Protein AF-A0A392T1X2-F1 (afdb_monomer_lite)

Foldseek 3Di:
DVVVVVVVVVVVVCVVVVPDPDPPDDPDQDWDWDDQPNDIDTAGDDPPDPDDDDDPVVCVVVVAPQADPPQWDWDQDPVRDIDIDSHDGDRDD

Organism: NCBI:txid97028

Structure (mmCIF, N/CA/C/O backbone):
data_AF-A0A392T1X2-F1
#
_entry.id   AF-A0A392T1X2-F1
#
loop_
_atom_site.group_PDB
_atom_site.id
_atom_site.type_symbol
_atom_site.label_atom_id
_atom_site.label_alt_id
_atom_site.label_comp_id
_atom_site.label_asym_id
_atom_site.label_entity_id
_atom_site.label_seq_id
_atom_site.pdbx_PDB_ins_code
_atom_site.Cartn_x
_atom_site.Cartn_y
_atom_site.Cartn_z
_atom_site.occupancy
_atom_site.B_iso_or_equiv
_atom_site.auth_seq_id
_atom_site.auth_comp_id
_atom_site.auth_asym_id
_atom_site.auth_atom_id
_atom_site.pdbx_PDB_model_num
ATOM 1 N N . ALA A 1 1 ? -25.624 14.459 21.761 1.00 55.19 1 ALA A N 1
ATOM 2 C CA . ALA A 1 1 ? -26.382 14.328 23.029 1.00 55.19 1 ALA A CA 1
ATOM 3 C C . ALA A 1 1 ? -26.999 12.938 23.230 1.00 55.19 1 ALA A C 1
ATOM 5 O O . ALA A 1 1 ? -26.381 12.151 23.923 1.00 55.19 1 ALA A O 1
ATOM 6 N N . ARG A 1 2 ? -28.171 12.581 22.664 1.00 51.38 2 ARG A N 1
ATOM 7 C CA . ARG A 1 2 ? -28.788 11.254 22.928 1.00 51.38 2 ARG A CA 1
ATOM 8 C C . ARG A 1 2 ? -27.960 10.073 22.395 1.00 51.38 2 ARG A C 1
ATOM 10 O O . ARG A 1 2 ? -27.757 9.126 23.139 1.00 51.38 2 ARG A O 1
ATOM 17 N N . GLU A 1 3 ? -27.438 10.155 21.170 1.00 51.59 3 GLU A N 1
ATOM 18 C CA . GLU A 1 3 ? -26.585 9.098 20.592 1.00 51.59 3 GLU A CA 1
ATOM 19 C C . GLU A 1 3 ? -25.228 8.965 21.298 1.00 51.59 3 GLU A C 1
ATOM 21 O O . GLU A 1 3 ? -24.849 7.859 21.660 1.00 51.59 3 GLU A O 1
ATOM 26 N N . GLU A 1 4 ? -24.530 10.072 21.584 1.00 49.75 4 GLU A N 1
ATOM 27 C CA . GLU A 1 4 ? -23.276 10.050 22.369 1.00 49.75 4 GLU A CA 1
ATOM 28 C C . GLU A 1 4 ? -23.457 9.407 23.747 1.00 49.75 4 GLU A C 1
ATOM 30 O O . GLU A 1 4 ? -22.609 8.635 24.191 1.00 49.75 4 GLU A O 1
ATOM 35 N N . VAL A 1 5 ? -24.574 9.702 24.420 1.00 57.34 5 VAL A N 1
ATOM 36 C CA . VAL A 1 5 ? -24.897 9.116 25.726 1.00 57.34 5 VAL A CA 1
ATOM 37 C C . VAL A 1 5 ? -25.168 7.611 25.601 1.00 57.34 5 VAL A C 1
ATOM 39 O O . VAL A 1 5 ? -24.756 6.851 26.475 1.00 57.34 5 VAL A O 1
ATOM 42 N N . CYS A 1 6 ? -25.798 7.160 24.510 1.00 63.12 6 CYS A N 1
ATOM 43 C CA . CYS A 1 6 ? -26.008 5.736 24.240 1.00 63.12 6 CYS A CA 1
ATOM 44 C C . CYS A 1 6 ? -24.691 4.991 23.970 1.00 63.12 6 CYS A C 1
ATOM 46 O O . CYS A 1 6 ? -24.461 3.955 24.592 1.00 63.12 6 CYS A O 1
ATOM 48 N N . LEU A 1 7 ? -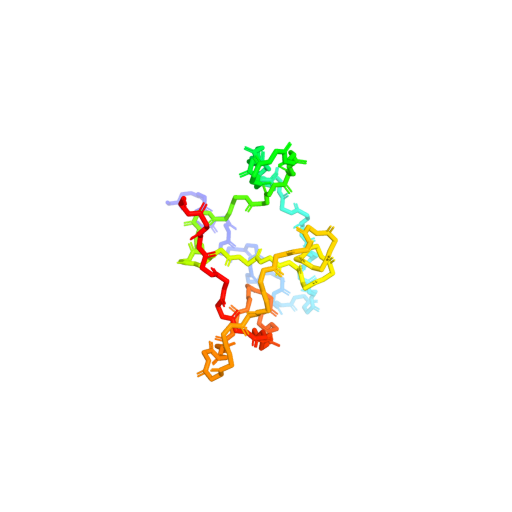23.803 5.532 23.124 1.00 63.75 7 LEU A N 1
ATOM 49 C CA . LEU A 1 7 ? -22.496 4.915 22.849 1.00 63.75 7 LEU A CA 1
ATOM 50 C C . LEU A 1 7 ? -21.629 4.815 24.113 1.00 63.75 7 LEU A C 1
ATOM 52 O O . LEU A 1 7 ? -20.990 3.789 24.346 1.00 63.75 7 LEU A O 1
ATOM 56 N N . ALA A 1 8 ? -21.619 5.859 24.949 1.00 67.62 8 ALA A N 1
ATOM 57 C CA . ALA A 1 8 ? -20.856 5.856 26.196 1.00 67.62 8 ALA A CA 1
ATOM 58 C C . ALA A 1 8 ? -21.360 4.789 27.184 1.00 67.62 8 ALA A C 1
ATOM 60 O O . ALA A 1 8 ? -20.558 4.087 27.801 1.00 67.62 8 ALA A O 1
ATOM 61 N N . ALA A 1 9 ? -22.682 4.628 27.309 1.00 73.12 9 ALA A N 1
ATOM 62 C CA . ALA A 1 9 ? -23.282 3.620 28.182 1.00 73.12 9 ALA A CA 1
ATOM 63 C C . ALA A 1 9 ? -22.995 2.183 27.707 1.00 73.12 9 ALA A C 1
ATOM 65 O O . ALA A 1 9 ? -22.711 1.308 28.527 1.00 73.12 9 ALA A O 1
ATOM 66 N N . GLU A 1 10 ? -23.022 1.937 26.393 1.00 72.31 10 GLU A N 1
ATOM 67 C CA . GLU A 1 10 ? -22.658 0.635 25.822 1.00 72.31 10 GLU A CA 1
ATOM 68 C C . GLU A 1 10 ? -21.173 0.309 26.040 1.00 72.31 10 GLU A C 1
ATOM 70 O O . GLU A 1 10 ? -20.844 -0.814 26.421 1.00 72.31 10 GLU A O 1
ATOM 75 N N . PHE A 1 11 ? -20.279 1.291 25.883 1.00 70.56 11 PHE A N 1
ATOM 76 C CA . PHE A 1 11 ? -18.840 1.107 26.090 1.00 70.56 11 PHE A CA 1
ATOM 77 C C . PHE A 1 11 ? -18.487 0.747 27.544 1.00 70.56 11 PHE A C 1
ATOM 79 O O . PHE A 1 11 ? -17.690 -0.162 27.781 1.00 70.56 11 PHE A O 1
ATOM 86 N N . ILE A 1 12 ? -19.120 1.404 28.523 1.00 77.12 12 ILE A N 1
ATOM 87 C CA . ILE A 1 12 ? -18.924 1.114 29.956 1.00 77.12 12 ILE A CA 1
ATOM 88 C C . ILE A 1 12 ? -19.360 -0.319 30.289 1.00 77.12 12 ILE A C 1
ATOM 90 O O . ILE A 1 12 ? -18.628 -1.049 30.954 1.00 77.12 12 ILE A O 1
ATOM 94 N N . LYS A 1 13 ? -20.507 -0.760 29.762 1.00 75.25 13 LYS A N 1
ATOM 95 C CA . LYS A 1 13 ? -21.016 -2.119 29.988 1.00 75.25 13 LYS A CA 1
ATOM 96 C C . LYS A 1 13 ? -20.088 -3.198 29.415 1.00 75.25 13 LYS A C 1
ATOM 98 O O . LYS A 1 13 ? -19.864 -4.228 30.043 1.00 75.25 13 LYS A O 1
ATOM 103 N N . VAL A 1 14 ? -19.511 -2.954 28.238 1.00 71.12 14 VAL A N 1
ATOM 104 C CA . VAL A 1 14 ? -18.538 -3.852 27.592 1.00 71.12 14 VAL A CA 1
ATOM 105 C C . VAL A 1 14 ? -17.250 -3.982 28.423 1.00 71.12 14 VAL A C 1
ATOM 107 O O . VAL A 1 14 ? -16.734 -5.092 28.579 1.00 71.12 14 VAL A O 1
ATOM 110 N N . LEU A 1 15 ? -16.767 -2.878 29.012 1.00 70.38 15 LEU A N 1
ATOM 111 C CA . LEU A 1 15 ? -15.606 -2.871 29.915 1.00 70.38 15 LEU A CA 1
ATOM 112 C C . LEU A 1 15 ? -15.857 -3.674 31.199 1.00 70.38 15 LEU A C 1
ATOM 114 O O . LEU A 1 15 ? -14.988 -4.439 31.622 1.00 70.38 15 LEU A O 1
ATOM 118 N N . GLU A 1 16 ? -17.038 -3.528 31.802 1.00 75.25 16 GLU A N 1
ATOM 119 C CA . GLU A 1 16 ? -17.425 -4.257 33.018 1.00 75.25 16 GLU A CA 1
ATOM 120 C C . GLU A 1 16 ? -17.608 -5.760 32.762 1.00 75.25 16 GLU A C 1
ATOM 122 O O . GLU A 1 16 ? -17.183 -6.589 33.567 1.00 75.25 16 GLU A O 1
ATOM 127 N N . GLU A 1 17 ? -18.183 -6.131 31.614 1.00 78.12 17 GLU A N 1
ATOM 128 C CA . GLU A 1 17 ? -18.444 -7.528 31.255 1.00 78.12 17 GLU A CA 1
ATOM 129 C C . GLU A 1 17 ? -17.194 -8.279 30.749 1.00 78.12 17 GLU A C 1
ATOM 131 O O . GLU A 1 17 ? -17.282 -9.475 30.461 1.00 78.12 17 GLU A O 1
ATOM 136 N N . LYS A 1 18 ? -16.027 -7.613 30.631 1.00 64.88 18 LYS A N 1
ATOM 137 C CA . LYS A 1 18 ? -14.789 -8.144 30.005 1.00 64.88 18 LYS A CA 1
ATOM 138 C C . LYS A 1 18 ? -15.030 -8.799 28.642 1.00 64.88 18 LYS A C 1
ATOM 140 O O . LYS A 1 18 ? -14.267 -9.662 28.203 1.00 64.88 18 LYS A O 1
ATOM 145 N N . ARG A 1 19 ? -16.104 -8.408 27.966 1.00 63.75 19 ARG A N 1
ATOM 146 C CA . ARG A 1 19 ? -16.396 -8.857 26.615 1.00 63.75 19 ARG A CA 1
ATOM 147 C C . ARG A 1 19 ? -15.599 -7.951 25.701 1.00 63.75 19 ARG A C 1
ATOM 149 O O . ARG A 1 19 ? -15.758 -6.740 25.737 1.00 63.75 19 ARG A O 1
ATOM 156 N N . THR A 1 20 ? -14.714 -8.509 24.891 1.00 63.25 20 THR A N 1
ATOM 157 C CA . THR A 1 20 ? -14.202 -7.762 23.742 1.00 63.25 20 THR A CA 1
ATOM 158 C C . THR A 1 20 ? -15.397 -7.427 22.850 1.00 63.25 20 THR A C 1
ATOM 160 O O . THR A 1 20 ? -16.124 -8.359 22.489 1.00 63.25 20 THR A O 1
ATOM 163 N N . PRO A 1 21 ? -15.644 -6.149 22.509 1.00 64.69 21 PRO A N 1
ATOM 164 C CA . PRO A 1 21 ? -16.685 -5.827 21.549 1.00 64.69 21 PRO A CA 1
ATOM 165 C C . PRO A 1 21 ? -16.353 -6.563 20.250 1.00 64.69 21 PRO A C 1
ATOM 167 O O . PRO A 1 21 ? -15.237 -6.458 19.737 1.00 64.69 21 PRO A O 1
ATOM 170 N N . GLU A 1 22 ? -17.294 -7.368 19.757 1.00 62.16 22 GLU A N 1
ATOM 171 C CA . GLU A 1 22 ? -17.149 -8.030 18.464 1.00 62.16 22 GLU A CA 1
ATOM 172 C C . GLU A 1 22 ? -16.906 -6.943 17.416 1.00 62.16 22 GLU A C 1
ATOM 174 O O . GLU A 1 22 ? -17.706 -6.011 17.288 1.00 62.16 22 GLU A O 1
ATOM 179 N N . LYS A 1 23 ? -15.778 -7.030 16.698 1.00 56.50 23 LYS A N 1
ATOM 180 C CA . LYS A 1 23 ? -15.454 -6.098 15.617 1.00 56.50 23 LYS A CA 1
ATOM 181 C C . LYS A 1 23 ? -16.536 -6.254 14.555 1.00 56.50 23 LYS A C 1
ATOM 183 O O . LYS A 1 23 ? -16.487 -7.180 13.746 1.00 56.50 23 LYS A O 1
ATOM 188 N N . LYS A 1 24 ? -17.547 -5.382 14.588 1.00 60.25 24 LYS A N 1
ATOM 189 C CA . LYS A 1 24 ? -18.559 -5.337 13.538 1.00 60.25 24 LYS A CA 1
ATOM 190 C C . LYS A 1 24 ? -17.835 -5.039 12.236 1.00 60.25 24 LYS A C 1
ATOM 192 O O . LYS A 1 24 ? -16.993 -4.145 12.178 1.00 60.25 24 LYS A O 1
ATOM 197 N N . GLN A 1 25 ? -18.121 -5.850 11.225 1.00 52.62 25 GLN A N 1
ATOM 198 C CA . GLN A 1 25 ? -17.620 -5.633 9.880 1.00 52.62 25 GLN A CA 1
ATOM 199 C C . GLN A 1 25 ? -18.019 -4.214 9.470 1.00 52.62 25 GLN A C 1
ATOM 201 O O . GLN A 1 25 ? -19.183 -3.849 9.641 1.00 52.62 25 GLN A O 1
ATOM 206 N N . ASP A 1 26 ? -17.051 -3.410 9.031 1.00 59.12 26 ASP A N 1
ATOM 207 C CA . ASP A 1 26 ? -17.303 -2.015 8.684 1.00 59.12 26 ASP A CA 1
ATOM 208 C C . ASP A 1 26 ? -18.412 -1.968 7.615 1.00 59.12 26 ASP A C 1
ATOM 210 O O . ASP A 1 26 ? -18.234 -2.547 6.535 1.00 59.12 26 ASP A O 1
ATOM 214 N N . PRO A 1 27 ? -19.584 -1.370 7.904 1.00 54.50 27 PRO A N 1
ATOM 215 C CA . PRO A 1 27 ? -20.711 -1.378 6.978 1.00 54.50 27 PRO A CA 1
ATOM 216 C C . PRO A 1 27 ? -20.425 -0.591 5.690 1.00 54.50 27 PRO A C 1
ATOM 218 O O . PRO A 1 27 ? -21.206 -0.684 4.744 1.00 54.50 27 PRO A O 1
ATOM 221 N N . GLY A 1 28 ? -19.323 0.167 5.636 1.00 58.34 28 GLY A N 1
ATOM 222 C CA . GLY A 1 28 ? -18.999 1.084 4.551 1.00 58.34 28 GLY A CA 1
ATOM 223 C C . GLY A 1 28 ? -17.587 0.925 4.002 1.00 58.34 28 GLY A C 1
ATOM 224 O O . GLY A 1 28 ? -16.905 1.927 3.815 1.00 58.34 28 GLY A O 1
ATOM 225 N N . SER A 1 29 ? -17.147 -0.297 3.682 1.00 71.75 29 SER A N 1
ATOM 226 C CA . SER A 1 29 ? -16.008 -0.486 2.769 1.00 71.75 29 SER A CA 1
ATOM 227 C C . SER A 1 29 ? -16.355 0.131 1.402 1.00 71.75 29 SER A C 1
ATOM 229 O O . SER A 1 29 ? -16.885 -0.541 0.511 1.00 71.75 29 SER A O 1
ATOM 231 N N . LEU A 1 30 ? -16.088 1.425 1.233 1.00 83.38 30 LEU A N 1
ATOM 232 C CA . LEU A 1 30 ? -16.297 2.123 -0.024 1.00 83.38 30 LEU A CA 1
ATOM 233 C C . LEU A 1 30 ? -15.197 1.692 -0.988 1.00 83.38 30 LEU A C 1
ATOM 235 O O . LEU A 1 30 ? -14.036 2.046 -0.814 1.00 83.38 30 LEU A O 1
ATOM 239 N N . THR A 1 31 ? -15.550 0.926 -2.015 1.00 89.81 31 THR A N 1
ATOM 240 C CA . THR A 1 31 ? -14.612 0.621 -3.096 1.00 89.81 31 THR A CA 1
ATOM 241 C C . THR A 1 31 ? -14.832 1.571 -4.258 1.00 89.81 31 THR A C 1
ATOM 243 O O . THR A 1 31 ? -15.943 1.643 -4.785 1.00 89.81 31 THR A O 1
ATOM 246 N N . ILE A 1 32 ? -13.773 2.233 -4.704 1.00 90.06 32 ILE A N 1
ATOM 247 C CA . ILE A 1 32 ? -13.761 2.997 -5.949 1.00 90.06 32 ILE A CA 1
ATOM 248 C C . ILE A 1 32 ? -13.088 2.181 -7.052 1.00 90.06 32 ILE A C 1
ATOM 250 O O . ILE A 1 32 ? -12.251 1.316 -6.794 1.00 90.06 32 ILE A O 1
ATOM 254 N N . THR A 1 33 ? -13.486 2.434 -8.295 1.00 92.31 33 THR A N 1
ATOM 255 C CA . THR A 1 33 ? -12.802 1.864 -9.459 1.00 92.31 33 THR A CA 1
ATOM 256 C C . THR A 1 33 ? -11.668 2.801 -9.848 1.00 92.31 33 THR A C 1
ATOM 258 O O . THR A 1 33 ? -11.916 3.976 -10.105 1.00 92.31 33 THR A O 1
ATOM 261 N N . CYS A 1 34 ? -10.444 2.283 -9.890 1.00 89.50 34 CYS A N 1
ATOM 262 C CA . CYS A 1 34 ? -9.249 3.019 -10.282 1.00 89.50 34 CYS A CA 1
ATOM 263 C C . CYS A 1 34 ? -8.667 2.428 -11.564 1.00 89.50 34 CYS A C 1
ATOM 265 O O . CYS A 1 34 ? -8.745 1.220 -11.796 1.00 89.50 34 CYS A O 1
ATOM 267 N N . TYR A 1 35 ? -8.048 3.288 -12.363 1.00 87.00 35 TYR A N 1
ATOM 268 C CA . TYR A 1 35 ? -7.306 2.905 -13.555 1.00 87.00 35 TYR A CA 1
ATOM 269 C C . TYR A 1 35 ? -5.819 3.078 -13.260 1.00 87.00 35 TYR A C 1
ATOM 271 O O . TYR A 1 35 ? -5.405 4.138 -12.799 1.00 87.00 35 TYR A O 1
ATOM 279 N N . ILE A 1 36 ? -5.034 2.025 -13.479 1.00 82.50 36 ILE A N 1
ATOM 280 C CA . ILE A 1 36 ? -3.575 2.040 -13.354 1.00 82.50 36 ILE A CA 1
ATOM 281 C C . ILE A 1 36 ? -3.029 1.664 -14.726 1.00 82.50 36 ILE A C 1
ATOM 283 O O . ILE A 1 36 ? -3.067 0.495 -15.119 1.00 82.50 36 ILE A O 1
ATOM 287 N N . GLY A 1 37 ? -2.606 2.672 -15.489 1.00 80.38 37 GLY A N 1
ATOM 288 C CA . GLY A 1 37 ? -2.417 2.522 -16.930 1.00 80.38 37 GLY A CA 1
ATOM 289 C C . GLY A 1 37 ? -3.718 2.053 -17.590 1.00 80.38 37 GLY A C 1
ATOM 290 O O . GLY A 1 37 ? -4.764 2.680 -17.435 1.00 80.38 37 GLY A O 1
ATOM 291 N N . GLU A 1 38 ? -3.667 0.915 -18.280 1.00 82.88 38 GLU A N 1
ATOM 292 C CA . GLU A 1 38 ? -4.827 0.309 -18.952 1.00 82.88 38 GLU A CA 1
ATOM 293 C C . GLU A 1 38 ? -5.607 -0.681 -18.068 1.00 82.88 38 GLU A C 1
ATOM 295 O O . GLU A 1 38 ? -6.615 -1.242 -18.499 1.00 82.88 38 GLU A O 1
ATOM 300 N N . VAL A 1 39 ? -5.161 -0.924 -16.829 1.00 83.69 39 VAL A N 1
ATOM 301 C CA . VAL A 1 39 ? -5.772 -1.934 -15.959 1.00 83.69 39 VAL A CA 1
ATOM 302 C C . VAL A 1 39 ? -6.771 -1.319 -14.989 1.00 83.69 39 VAL A C 1
ATOM 304 O O . VAL A 1 39 ? -6.492 -0.331 -14.313 1.00 83.69 39 VAL A O 1
ATOM 307 N N . VAL A 1 40 ? -7.933 -1.962 -14.879 1.00 89.31 40 VAL A N 1
ATOM 308 C CA . VAL A 1 40 ? -8.996 -1.593 -13.943 1.00 89.31 40 VAL A CA 1
ATOM 309 C C . VAL A 1 40 ? -8.834 -2.362 -12.637 1.00 89.31 40 VAL A C 1
ATOM 311 O O . VAL A 1 40 ? -8.830 -3.594 -12.629 1.00 89.31 40 VAL A O 1
ATOM 314 N N . VAL A 1 41 ? -8.762 -1.645 -11.517 1.00 89.81 41 VAL A N 1
ATOM 315 C CA . VAL A 1 41 ? -8.719 -2.226 -10.170 1.00 89.81 41 VAL A CA 1
ATOM 316 C C . VAL A 1 41 ? -9.802 -1.638 -9.278 1.00 89.81 41 VAL A C 1
ATOM 318 O O . VAL A 1 41 ? -10.233 -0.502 -9.457 1.00 89.81 41 VAL A O 1
ATOM 321 N N . LYS A 1 42 ? -10.237 -2.407 -8.280 1.00 90.75 42 LYS A N 1
ATOM 322 C CA . LYS A 1 42 ? -11.057 -1.885 -7.183 1.00 90.75 42 LYS A CA 1
ATOM 323 C C . LYS A 1 42 ? -10.138 -1.514 -6.027 1.00 90.75 42 LYS A C 1
ATOM 325 O O . LYS A 1 42 ? -9.406 -2.374 -5.543 1.00 90.75 42 LYS A O 1
ATOM 330 N N . ALA A 1 43 ? -10.188 -0.263 -5.592 1.00 89.94 43 ALA A N 1
ATOM 331 C CA . ALA A 1 43 ? -9.425 0.238 -4.457 1.00 89.94 43 ALA A CA 1
ATOM 332 C C . ALA A 1 43 ? -10.363 0.574 -3.297 1.00 89.94 43 ALA A C 1
ATOM 334 O O . ALA A 1 43 ? -11.469 1.067 -3.516 1.00 89.94 43 ALA A O 1
ATOM 335 N N . LEU A 1 44 ? -9.919 0.316 -2.068 1.00 90.75 44 LEU A N 1
ATOM 336 C CA . LEU A 1 44 ? -10.612 0.778 -0.869 1.00 90.75 44 LEU A CA 1
ATOM 337 C C . LEU A 1 44 ? -10.377 2.284 -0.714 1.00 90.75 44 LEU A C 1
ATOM 339 O O . LEU A 1 44 ? -9.236 2.738 -0.719 1.00 90.75 44 LEU A O 1
ATOM 343 N N . CYS A 1 45 ? -11.459 3.047 -0.608 1.00 88.25 45 CYS A N 1
ATOM 344 C CA . CYS A 1 45 ? -11.439 4.477 -0.352 1.00 88.25 45 CYS A CA 1
ATOM 345 C C . CYS A 1 45 ? -11.556 4.700 1.155 1.00 88.25 45 CYS A C 1
ATOM 347 O O . CYS A 1 45 ? -12.642 4.599 1.726 1.00 88.25 45 CYS A O 1
ATOM 349 N N . ASP A 1 46 ? -10.421 4.983 1.784 1.00 87.38 46 ASP A N 1
ATOM 350 C CA . ASP A 1 46 ? -10.354 5.394 3.180 1.00 87.38 46 ASP A CA 1
ATOM 351 C C . ASP A 1 46 ? -10.178 6.915 3.249 1.00 87.38 46 ASP A C 1
ATOM 353 O O . ASP A 1 46 ? -9.092 7.438 3.003 1.00 87.38 46 ASP A O 1
ATOM 357 N N . ILE A 1 47 ? -11.261 7.628 3.573 1.00 84.62 47 ILE A N 1
ATOM 358 C CA . ILE A 1 47 ? -11.274 9.098 3.689 1.00 84.62 47 ILE A CA 1
ATOM 359 C C . ILE A 1 47 ? -10.412 9.567 4.879 1.00 84.62 47 ILE A C 1
ATOM 361 O O . ILE A 1 47 ? -9.973 10.715 4.908 1.00 84.62 47 ILE A O 1
ATOM 365 N N . GLY A 1 48 ? -10.154 8.691 5.857 1.00 84.81 48 GLY A N 1
ATOM 366 C CA . GLY A 1 48 ? -9.290 8.970 7.002 1.00 84.81 48 GLY A CA 1
ATOM 367 C C . GLY A 1 48 ? -7.803 8.736 6.732 1.00 84.81 48 GLY A C 1
ATOM 368 O O . GLY A 1 48 ? -6.973 9.149 7.544 1.00 84.81 48 GLY A O 1
ATOM 369 N N . SER A 1 49 ? -7.448 8.103 5.609 1.00 84.88 49 SER A N 1
ATOM 370 C CA . SER A 1 49 ? -6.053 7.860 5.248 1.00 84.88 49 SER A CA 1
ATOM 371 C C . SER A 1 49 ? -5.454 9.054 4.508 1.00 84.88 49 SER A C 1
ATOM 373 O O . SER A 1 49 ? -6.028 9.586 3.560 1.00 84.88 49 SER A O 1
ATOM 375 N N . SER A 1 50 ? -4.244 9.448 4.901 1.00 86.06 50 SER A N 1
ATOM 376 C CA . SER A 1 50 ? -3.445 10.451 4.187 1.00 86.06 50 SER A CA 1
ATOM 377 C C . SER A 1 50 ? -2.579 9.857 3.071 1.00 86.06 50 SER A C 1
ATOM 379 O O . SER A 1 50 ? -1.937 10.604 2.332 1.00 86.06 50 SER A O 1
ATOM 381 N N . VAL A 1 51 ? -2.532 8.525 2.948 1.00 87.44 51 VAL A N 1
ATOM 382 C CA . VAL A 1 51 ? -1.675 7.808 1.996 1.00 87.44 51 VAL A CA 1
ATOM 383 C C . VAL A 1 51 ? -2.448 6.733 1.234 1.00 87.44 51 VAL A C 1
ATOM 385 O O . VAL A 1 51 ? -3.323 6.061 1.780 1.00 87.44 51 VAL A O 1
ATOM 388 N N . ASN A 1 52 ? -2.074 6.524 -0.028 1.00 88.62 52 ASN A N 1
ATOM 389 C CA . ASN A 1 52 ? -2.545 5.398 -0.829 1.00 88.62 52 ASN A CA 1
ATOM 390 C C . ASN A 1 52 ? -1.563 4.230 -0.690 1.00 88.62 52 ASN A C 1
ATOM 392 O O . ASN A 1 52 ? -0.352 4.420 -0.803 1.00 88.62 52 ASN A O 1
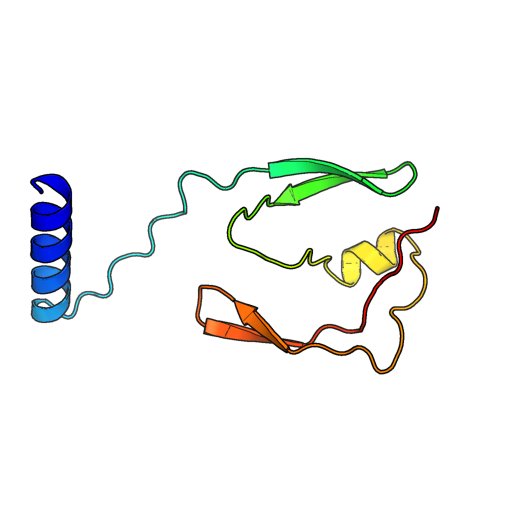ATOM 396 N N . VAL A 1 53 ? -2.073 3.018 -0.472 1.00 89.56 53 VAL A N 1
ATOM 397 C CA . VAL A 1 53 ? -1.252 1.808 -0.329 1.00 89.56 53 VAL A CA 1
ATOM 398 C C . VAL A 1 53 ? -1.605 0.818 -1.433 1.00 89.56 53 VAL A C 1
ATOM 400 O O . VAL A 1 53 ? -2.776 0.520 -1.661 1.00 89.56 53 VAL A O 1
ATOM 403 N N . MET A 1 54 ? -0.585 0.275 -2.101 1.00 89.56 54 MET A N 1
ATOM 404 C CA . MET A 1 54 ? -0.731 -0.796 -3.086 1.00 89.56 54 MET A CA 1
ATOM 405 C C . MET A 1 54 ? -0.029 -2.067 -2.590 1.00 89.56 54 MET A C 1
ATOM 407 O O . MET A 1 54 ? 1.139 -2.004 -2.200 1.00 89.56 54 MET A O 1
ATOM 411 N N . PRO A 1 55 ? -0.680 -3.243 -2.643 1.00 89.81 55 PRO A N 1
ATOM 412 C CA . PRO A 1 55 ? -0.007 -4.503 -2.367 1.00 89.81 55 PRO A CA 1
ATOM 413 C C . PRO A 1 55 ? 1.167 -4.735 -3.325 1.00 89.81 55 PRO A C 1
ATOM 415 O O . PRO A 1 55 ? 1.031 -4.598 -4.541 1.00 89.81 55 PRO A O 1
ATOM 418 N N . LEU A 1 56 ? 2.309 -5.178 -2.798 1.00 87.25 56 LEU A N 1
ATOM 419 C CA . LEU A 1 56 ? 3.500 -5.446 -3.612 1.00 87.25 56 LEU A CA 1
ATOM 420 C C . LEU A 1 56 ? 3.254 -6.508 -4.698 1.00 87.25 56 LEU A C 1
ATOM 422 O O . LEU A 1 56 ? 3.818 -6.427 -5.785 1.00 87.25 56 LEU A O 1
ATOM 426 N N . SER A 1 57 ? 2.421 -7.513 -4.417 1.00 87.38 57 SER A N 1
ATOM 427 C CA . SER A 1 57 ? 2.020 -8.524 -5.405 1.00 87.38 57 SER A CA 1
ATOM 428 C C . SER A 1 57 ? 1.293 -7.902 -6.597 1.00 87.38 57 SER A C 1
ATOM 430 O O . SER A 1 57 ? 1.531 -8.296 -7.738 1.00 87.38 57 SER A O 1
ATOM 432 N N . LEU A 1 58 ? 0.450 -6.903 -6.337 1.00 87.19 58 LEU A N 1
ATOM 433 C CA . LEU A 1 58 ? -0.290 -6.183 -7.360 1.00 87.19 58 LEU A CA 1
ATOM 434 C C . LEU A 1 58 ? 0.648 -5.295 -8.187 1.00 87.19 58 LEU A C 1
ATOM 436 O O . LEU A 1 58 ? 0.623 -5.371 -9.411 1.00 87.19 58 LEU A O 1
ATOM 440 N N . ALA A 1 59 ? 1.556 -4.565 -7.531 1.00 86.81 59 ALA A N 1
ATOM 441 C CA . ALA A 1 59 ? 2.582 -3.773 -8.214 1.00 86.81 59 ALA A CA 1
ATOM 442 C C . ALA A 1 59 ? 3.449 -4.629 -9.158 1.00 86.81 59 ALA A C 1
ATOM 444 O O . ALA A 1 59 ? 3.700 -4.241 -10.298 1.00 86.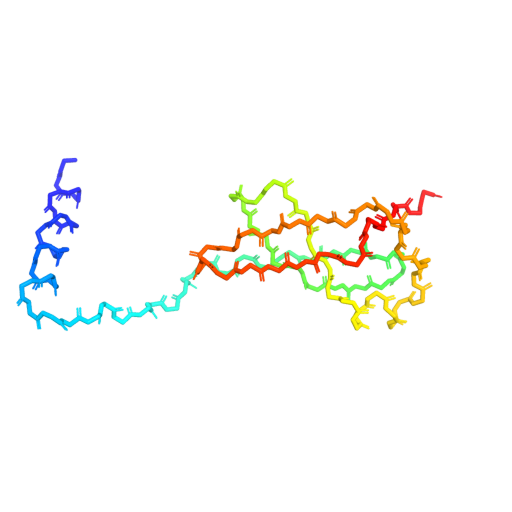81 59 ALA A O 1
ATOM 445 N N . LYS A 1 60 ? 3.843 -5.833 -8.713 1.00 85.44 60 LYS A N 1
ATOM 446 C CA . LYS A 1 60 ? 4.559 -6.814 -9.546 1.00 85.44 60 LYS A CA 1
ATOM 447 C C . LYS A 1 60 ? 3.716 -7.316 -10.716 1.00 85.44 60 LYS A C 1
ATOM 449 O O . LYS A 1 60 ? 4.239 -7.468 -11.810 1.00 85.44 60 LYS A O 1
ATOM 454 N N . THR A 1 61 ? 2.424 -7.563 -10.498 1.00 86.50 61 THR A N 1
ATOM 455 C CA . THR A 1 61 ? 1.504 -8.023 -11.555 1.00 86.50 61 THR A CA 1
ATOM 456 C C . THR A 1 61 ? 1.356 -6.979 -12.660 1.00 86.50 61 THR A C 1
ATOM 458 O O . THR A 1 61 ? 1.269 -7.328 -13.833 1.00 86.50 61 THR A O 1
ATOM 461 N N . PHE A 1 62 ? 1.381 -5.698 -12.295 1.00 83.69 62 PHE A N 1
ATOM 462 C CA . PHE A 1 62 ? 1.319 -4.587 -13.242 1.00 83.69 62 PHE A CA 1
ATOM 463 C C . PHE A 1 62 ? 2.670 -4.189 -13.832 1.00 83.69 62 PHE A C 1
ATOM 465 O O . PHE A 1 62 ? 2.724 -3.220 -14.582 1.00 83.69 62 PHE A O 1
ATOM 472 N N . ASN A 1 63 ? 3.748 -4.925 -13.527 1.00 83.75 63 ASN A N 1
ATOM 473 C CA . ASN A 1 63 ? 5.109 -4.594 -13.955 1.00 83.75 63 ASN A CA 1
ATOM 474 C C . ASN A 1 63 ? 5.458 -3.114 -13.707 1.00 83.75 63 ASN A C 1
ATOM 476 O O . ASN A 1 63 ? 6.134 -2.482 -14.521 1.00 83.75 63 ASN A O 1
ATOM 480 N N . LEU A 1 64 ? 4.975 -2.550 -12.591 1.00 83.50 64 LEU A N 1
ATOM 481 C CA . LEU A 1 64 ? 5.338 -1.191 -12.201 1.00 83.50 64 LEU A CA 1
ATOM 482 C C . LEU A 1 64 ? 6.839 -1.136 -11.913 1.00 83.50 64 LEU A C 1
ATOM 484 O O . LEU A 1 64 ? 7.458 -2.147 -11.561 1.00 83.50 64 LEU A O 1
ATOM 488 N N . LYS A 1 65 ? 7.427 0.057 -12.055 1.00 83.19 65 LYS A N 1
ATOM 489 C CA . LYS A 1 65 ? 8.827 0.278 -11.678 1.00 83.19 65 LYS A CA 1
ATOM 490 C C . LYS A 1 65 ? 9.051 -0.181 -10.237 1.00 83.19 65 LYS A C 1
ATOM 492 O O . LYS A 1 65 ? 8.166 -0.059 -9.388 1.00 83.19 65 LYS A O 1
ATOM 497 N N . GLU A 1 66 ? 10.241 -0.716 -9.976 1.00 84.69 66 GLU A N 1
ATOM 498 C CA . GLU A 1 66 ? 10.626 -1.089 -8.616 1.00 84.69 66 GLU A CA 1
ATOM 499 C C . GLU A 1 66 ? 10.471 0.126 -7.685 1.00 84.69 66 GLU A C 1
ATOM 501 O O . GLU A 1 66 ? 10.903 1.221 -8.060 1.00 84.69 66 GLU A O 1
ATOM 506 N N . PRO A 1 67 ? 9.862 -0.046 -6.495 1.00 86.38 67 PRO A N 1
ATOM 507 C CA . PRO A 1 67 ? 9.703 1.043 -5.544 1.00 86.38 67 PRO A CA 1
ATOM 508 C C . PRO A 1 67 ? 11.044 1.688 -5.200 1.00 86.38 67 PRO A C 1
ATOM 510 O O . PRO A 1 67 ? 12.056 0.993 -5.051 1.00 86.38 67 PRO A O 1
ATOM 513 N N . THR A 1 68 ? 11.049 3.009 -5.038 1.00 84.88 68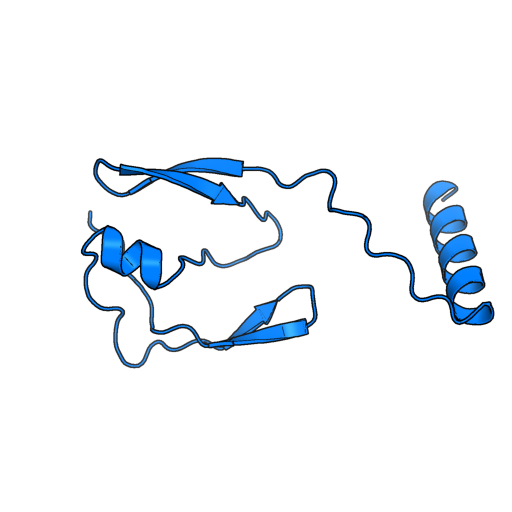 THR A N 1
ATOM 514 C CA . THR A 1 68 ? 12.278 3.770 -4.806 1.00 84.88 68 THR A CA 1
ATOM 515 C C . THR A 1 68 ? 12.946 3.340 -3.503 1.00 84.88 68 THR A C 1
ATOM 517 O O . THR A 1 68 ? 12.418 3.546 -2.404 1.00 84.88 68 THR A O 1
ATOM 520 N N . ALA A 1 69 ? 14.144 2.764 -3.614 1.00 73.44 69 ALA A N 1
ATOM 521 C CA . ALA A 1 69 ? 14.933 2.358 -2.459 1.00 73.44 69 ALA A CA 1
ATOM 522 C C . ALA A 1 69 ? 15.261 3.576 -1.574 1.00 73.44 69 ALA A C 1
ATOM 524 O O . ALA A 1 69 ? 15.686 4.617 -2.068 1.00 73.44 69 ALA A O 1
ATOM 525 N N . GLY A 1 70 ? 15.060 3.444 -0.258 1.00 74.94 70 GLY A N 1
ATOM 526 C CA . GLY A 1 70 ? 15.331 4.511 0.718 1.00 74.94 70 GLY A CA 1
ATOM 527 C C . GLY A 1 70 ? 14.133 5.394 1.093 1.00 74.94 70 GLY A C 1
ATOM 528 O O . GLY A 1 70 ? 14.274 6.246 1.961 1.00 74.94 70 GLY A O 1
ATOM 529 N N . THR A 1 71 ? 12.951 5.161 0.512 1.00 83.38 71 THR A N 1
ATOM 530 C CA . THR A 1 71 ? 11.687 5.848 0.873 1.00 83.38 71 THR A CA 1
ATOM 531 C C . THR A 1 71 ? 10.760 4.988 1.741 1.00 83.38 71 THR A C 1
ATOM 533 O O . THR A 1 71 ? 9.551 5.197 1.786 1.00 83.38 71 THR A O 1
ATOM 536 N N . VAL A 1 72 ? 11.318 3.987 2.426 1.00 86.19 72 VAL A N 1
ATOM 537 C CA . VAL A 1 72 ? 10.562 3.083 3.30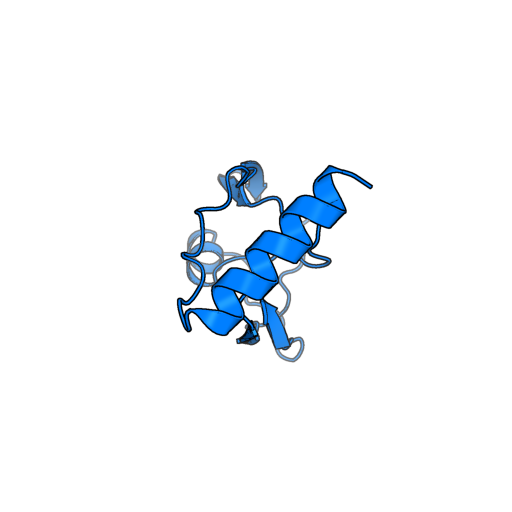2 1.00 86.19 72 VAL A CA 1
ATOM 538 C C . VAL A 1 72 ? 9.889 3.890 4.411 1.00 86.19 72 VAL A C 1
ATOM 540 O O . VAL A 1 72 ? 10.553 4.610 5.156 1.00 86.19 72 VAL A O 1
ATOM 543 N N . LYS A 1 73 ? 8.568 3.756 4.517 1.00 88.75 73 LYS A N 1
ATOM 544 C CA . LYS A 1 73 ? 7.741 4.404 5.536 1.00 88.75 73 LYS A CA 1
ATOM 545 C C . LYS A 1 73 ? 7.120 3.350 6.431 1.00 88.75 73 LYS A C 1
ATOM 547 O O . LYS A 1 73 ? 6.721 2.278 5.973 1.00 88.75 73 LYS A O 1
ATOM 552 N N . GLU A 1 74 ? 7.029 3.687 7.706 1.00 93.06 74 GLU A N 1
ATOM 553 C CA . GLU A 1 74 ? 6.233 2.948 8.669 1.00 93.06 74 GLU A CA 1
ATOM 554 C C . GLU A 1 74 ? 4.805 3.488 8.650 1.00 93.06 74 GLU A C 1
ATOM 556 O O . GLU A 1 74 ? 4.593 4.700 8.713 1.00 93.06 74 GLU A O 1
ATOM 561 N N . LEU A 1 75 ? 3.833 2.589 8.521 1.00 90.44 75 LEU A N 1
ATOM 562 C CA . LEU A 1 75 ? 2.416 2.918 8.549 1.00 90.44 75 LEU A CA 1
ATOM 563 C C . LEU A 1 75 ? 1.768 2.157 9.700 1.00 90.44 75 LEU A C 1
ATOM 565 O O . LEU A 1 75 ? 1.852 0.930 9.765 1.00 90.44 75 LEU A O 1
ATOM 569 N N . THR A 1 76 ? 1.092 2.893 10.573 1.00 91.31 76 THR A N 1
ATOM 570 C CA . THR A 1 76 ? 0.249 2.322 11.623 1.00 91.31 76 THR A CA 1
ATOM 571 C C . THR A 1 76 ? -1.184 2.278 11.121 1.00 91.31 76 THR A C 1
ATOM 573 O O . THR A 1 76 ? -1.765 3.315 10.801 1.00 91.31 76 THR A O 1
ATOM 576 N N . LEU A 1 77 ? -1.752 1.079 11.036 1.00 86.94 77 LEU A N 1
ATOM 577 C CA . LEU A 1 77 ? -3.128 0.876 10.600 1.00 86.94 77 LEU A CA 1
ATOM 578 C C . LEU A 1 77 ? -4.114 1.097 11.757 1.00 86.94 77 LEU A C 1
ATOM 580 O O . LEU A 1 77 ? -3.740 1.141 12.930 1.00 86.94 77 LEU A O 1
ATOM 584 N N . ALA A 1 78 ? -5.406 1.199 11.436 1.00 81.62 78 ALA A N 1
ATOM 585 C CA . ALA A 1 78 ? -6.469 1.416 12.423 1.00 81.62 78 ALA A CA 1
ATOM 586 C C . ALA A 1 78 ? -6.589 0.285 13.468 1.00 81.62 78 ALA A C 1
ATOM 588 O O . ALA A 1 78 ? -7.105 0.501 14.563 1.00 81.62 78 ALA A O 1
ATOM 589 N N . ASP A 1 79 ? -6.107 -0.920 13.153 1.00 85.31 79 ASP A N 1
ATOM 590 C CA . ASP A 1 79 ? -6.022 -2.046 14.090 1.00 85.31 79 ASP A CA 1
ATOM 591 C C . ASP A 1 79 ? -4.719 -2.066 14.909 1.00 85.31 79 ASP A C 1
ATOM 593 O O . ASP A 1 79 ? -4.450 -3.046 15.600 1.00 85.31 79 ASP A O 1
ATOM 597 N N . GLN A 1 80 ? -3.938 -0.982 14.852 1.00 87.19 80 GLN A N 1
ATOM 598 C CA . GLN A 1 80 ? -2.638 -0.803 15.506 1.00 87.19 80 GLN A CA 1
ATOM 599 C C . GLN A 1 80 ? -1.530 -1.718 14.972 1.00 87.19 80 GLN A C 1
ATOM 601 O O . GLN A 1 80 ? -0.431 -1.735 15.527 1.00 87.19 80 GLN A O 1
ATOM 606 N N . SER A 1 81 ? -1.778 -2.458 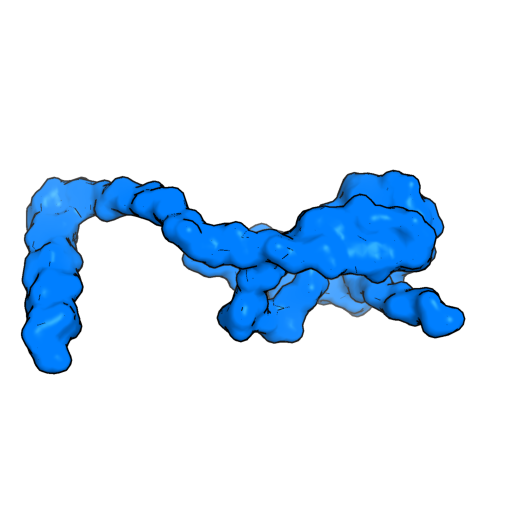13.888 1.00 88.38 81 SER A N 1
ATOM 607 C CA . SER A 1 81 ? -0.706 -3.158 13.193 1.00 88.38 81 SER A CA 1
ATOM 608 C C . SER A 1 81 ? 0.229 -2.164 12.505 1.00 88.38 81 SER A C 1
ATOM 610 O O . SER A 1 81 ? -0.182 -1.097 12.043 1.00 88.38 81 SER A O 1
ATOM 612 N N . ILE A 1 82 ? 1.510 -2.524 12.460 1.00 92.19 82 ILE A N 1
ATOM 613 C CA . ILE A 1 82 ? 2.566 -1.720 11.856 1.00 92.19 82 ILE A CA 1
ATOM 614 C C . ILE A 1 82 ? 3.026 -2.429 10.587 1.00 92.19 82 ILE A C 1
ATOM 616 O O . ILE A 1 82 ? 3.412 -3.599 10.629 1.00 92.19 82 ILE A O 1
ATOM 620 N N . ILE A 1 83 ? 2.989 -1.719 9.462 1.00 91.50 83 ILE A N 1
ATOM 621 C CA . ILE A 1 83 ? 3.493 -2.203 8.176 1.00 91.50 83 ILE A CA 1
ATOM 622 C C . ILE A 1 83 ? 4.623 -1.301 7.680 1.00 91.50 83 ILE A C 1
ATOM 624 O O . ILE A 1 83 ? 4.580 -0.080 7.825 1.00 91.50 83 ILE A O 1
ATOM 628 N N . HIS A 1 84 ? 5.632 -1.905 7.054 1.00 92.06 84 HIS A N 1
ATOM 629 C CA . HIS A 1 84 ? 6.727 -1.183 6.407 1.00 92.06 84 HIS A CA 1
ATOM 630 C C . HIS A 1 84 ? 6.545 -1.228 4.894 1.00 92.06 84 HIS A C 1
ATOM 632 O O . HIS A 1 84 ? 6.424 -2.306 4.305 1.00 92.06 84 HIS A O 1
ATOM 638 N N . SER A 1 85 ? 6.507 -0.060 4.252 1.00 90.88 85 SER A N 1
ATOM 639 C CA . SER A 1 85 ? 6.429 0.009 2.792 1.00 90.88 85 SER A CA 1
ATOM 640 C C . SER A 1 85 ? 7.739 -0.468 2.154 1.00 90.88 85 SER A C 1
ATOM 642 O O . SER A 1 85 ? 8.814 -0.353 2.736 1.00 90.88 85 SER A O 1
ATOM 644 N N . LYS A 1 86 ? 7.684 -0.999 0.925 1.00 89.81 86 LYS A N 1
ATOM 645 C CA . LYS A 1 86 ? 8.911 -1.322 0.166 1.00 89.81 86 LYS A CA 1
ATOM 646 C C . LYS A 1 86 ? 9.601 -0.057 -0.378 1.00 89.81 86 LYS A C 1
ATOM 648 O O . LYS A 1 86 ? 10.787 -0.082 -0.685 1.00 89.81 86 LYS A O 1
ATOM 653 N N . GLY A 1 87 ? 8.845 1.028 -0.492 1.00 91.12 87 GLY A N 1
ATOM 654 C CA . GLY A 1 87 ? 9.232 2.307 -1.071 1.00 91.12 87 GLY A CA 1
ATOM 655 C C . GLY A 1 87 ? 8.022 2.952 -1.739 1.00 91.12 87 GLY A C 1
ATOM 656 O O . GLY A 1 87 ? 6.952 2.339 -1.826 1.00 91.12 87 GLY A O 1
ATOM 657 N N . ASP A 1 88 ? 8.201 4.175 -2.209 1.00 88.44 88 ASP A N 1
ATOM 658 C CA . ASP A 1 88 ? 7.201 4.904 -2.975 1.00 88.44 88 ASP A CA 1
ATOM 659 C C . ASP A 1 88 ? 7.209 4.420 -4.441 1.00 88.44 88 ASP A C 1
ATOM 661 O O . ASP A 1 88 ? 8.259 4.088 -5.002 1.00 88.44 88 ASP A O 1
ATOM 665 N N . ILE A 1 89 ? 6.024 4.357 -5.053 1.00 85.81 89 ILE A N 1
ATOM 666 C CA . ILE A 1 89 ? 5.850 4.153 -6.496 1.00 85.81 89 ILE A CA 1
ATOM 667 C C . ILE A 1 89 ? 5.412 5.496 -7.069 1.00 85.81 89 ILE A C 1
ATOM 669 O O . ILE A 1 89 ? 4.388 6.039 -6.654 1.00 85.81 89 ILE A O 1
ATOM 673 N N . GLU A 1 90 ? 6.198 6.032 -7.995 1.00 80.94 90 GLU A N 1
ATOM 674 C CA . GLU A 1 90 ? 5.851 7.264 -8.699 1.00 80.94 90 GLU A CA 1
ATOM 675 C C . GLU A 1 90 ? 4.791 6.991 -9.764 1.00 80.94 90 GLU A C 1
ATOM 677 O O . GLU A 1 90 ? 4.824 5.960 -10.444 1.00 80.94 90 GLU A O 1
ATOM 682 N N . ASP A 1 91 ? 3.862 7.932 -9.905 1.00 70.81 91 ASP A N 1
ATOM 683 C CA . ASP A 1 91 ? 2.892 7.902 -10.989 1.00 70.81 91 ASP A CA 1
ATOM 684 C C . ASP A 1 91 ? 3.612 8.064 -12.335 1.00 70.81 91 ASP A C 1
ATOM 686 O O . ASP A 1 91 ? 4.517 8.892 -12.481 1.00 70.81 91 ASP A O 1
ATOM 690 N N . ILE A 1 92 ? 3.235 7.240 -13.310 1.00 59.56 92 ILE A N 1
ATOM 691 C CA . ILE A 1 92 ? 3.803 7.299 -14.656 1.00 59.56 92 ILE A CA 1
ATOM 692 C C . ILE A 1 92 ? 2.886 8.212 -15.466 1.00 59.56 92 ILE A C 1
ATOM 694 O O . ILE A 1 92 ? 1.867 7.762 -15.983 1.00 59.56 92 ILE A O 1
ATOM 698 N N . VAL A 1 93 ? 3.250 9.496 -15.519 1.00 51.16 93 VAL A N 1
ATOM 699 C CA . VAL A 1 93 ? 2.610 10.507 -16.379 1.00 51.16 93 VAL A CA 1
ATOM 700 C C . VAL A 1 93 ? 2.875 10.208 -17.852 1.00 51.16 93 VAL A C 1
ATOM 702 O O . VAL A 1 93 ? 4.033 9.847 -18.176 1.00 51.16 93 VAL A O 1
#

pLDDT: mean 78.86, std 12.45, range [49.75, 93.06]

Radius of gyration: 18.96 Å; chains: 1; bounding box: 44×23×52 Å

InterPro domains:
  IPR021109 Aspartic peptidase domain superfamily [G3DSA:2.40.70.10] (12-93)

Secondary structure (DSSP, 8-state):
-HHHHHHHHHHHHHHHTTPPPP-PPPTT--EEEEEETTEEEEEE--TT-SS----HHHHHHTTPPPP-TT---EEE-TTS-EEE-S-------

Sequence (93 aa):
AREEVCLAAEFIKVLEEKRTPEKKQDPGSLTITCYIGEVVVKALCDIGSSVNVMPLSLAKTFNLKEPTAGTVKELTLADQSIIHSKGDIEDIV